Protein AF-A0AAW2VUW4-F1 (afdb_monomer_lite)

Radius of gyration: 33.28 Å; chains: 1; bounding box: 61×101×73 Å

pLDDT: mean 72.56, std 23.75, range [31.27, 98.75]

Organism: NCBI:txid2727402

Foldseek 3Di:
DDDDDDDDDDDDDDDDDDDDDDDDDDDDDDPPPPPPDDDPDPPDPDDDDDDDDDDDDDDDDDPPPDPPDDDPCPCVPDDDDPDDDDPDPVVVVVVVVVVVPDDDPDDPVVVVVVVVVVVCVVVVNDPDDDDDDPDDDPDDPPD

Secondary structure (DSSP, 8-state):
-----------------------------------------------------------S-----PPPPP-GGGGGGS--SS----S-HHHHHHHHHHHHTSPPSS-HHHHHHHHHHHHHHHTTSS-------SS--S-----

Sequence (143 aa):
MALAPHSSLLPTSSSPFPQTQSALYVSPSSLAVKSAIKPISAVHSADSSTSQTTTIPAASVGTKVAPKKWALDSWKSKKALQLPEYPNQEDLESVLRTLDAFPPIVFAGEARSLEERLGEAAMGNAFLLQGGDCAELQGVQCQ

InterPro domains:
  IPR002480 DAHP synthetase, class II [PF01474] (70-137)
  IPR002480 DAHP synthetase, class II [PTHR21337] (33-137)
  IPR013785 Aldolase-type TIM barrel [G3DSA:3.20.20.70] (103-142)

Structure (mmCIF, N/CA/C/O backbone):
data_AF-A0AAW2VUW4-F1
#
_entry.id   AF-A0AAW2VUW4-F1
#
loop_
_atom_site.group_PDB
_atom_site.id
_atom_site.type_symbol
_atom_site.label_atom_id
_atom_site.label_alt_id
_atom_site.label_comp_id
_atom_site.label_asym_id
_atom_site.label_entity_id
_atom_site.label_seq_id
_atom_site.pdbx_PDB_ins_code
_atom_site.Cartn_x
_atom_site.Cartn_y
_atom_site.Cartn_z
_atom_site.occupancy
_atom_site.B_iso_or_equiv
_atom_site.auth_seq_id
_atom_site.auth_comp_id
_atom_site.auth_asym_id
_atom_site.auth_atom_id
_atom_site.pdbx_PDB_model_num
ATOM 1 N N . MET A 1 1 ? 27.847 -67.343 21.284 1.00 42.56 1 MET A N 1
ATOM 2 C CA . MET A 1 1 ? 28.915 -66.849 22.181 1.00 42.56 1 MET A CA 1
ATOM 3 C C . MET A 1 1 ? 29.145 -65.392 21.786 1.00 42.56 1 MET A C 1
ATOM 5 O O . MET A 1 1 ? 29.561 -65.178 20.663 1.00 42.56 1 MET A O 1
ATOM 9 N N . ALA A 1 2 ? 28.447 -64.448 22.437 1.00 40.78 2 ALA A N 1
ATOM 10 C CA . ALA A 1 2 ? 28.989 -63.540 23.475 1.00 40.78 2 ALA A CA 1
ATOM 11 C C . ALA A 1 2 ? 29.909 -62.457 22.849 1.00 40.78 2 ALA A C 1
ATOM 13 O O . ALA A 1 2 ? 30.830 -62.836 22.149 1.00 40.78 2 ALA A O 1
ATOM 14 N N . LEU A 1 3 ? 29.773 -61.131 22.994 1.00 43.72 3 LEU A N 1
ATOM 15 C CA . LEU A 1 3 ? 28.973 -60.218 23.825 1.00 43.72 3 LEU A CA 1
ATOM 16 C C . LEU A 1 3 ? 28.894 -58.828 23.128 1.00 43.72 3 LEU A C 1
ATOM 18 O O . LEU A 1 3 ? 29.868 -58.403 22.523 1.00 43.72 3 LEU A O 1
ATOM 22 N N . ALA A 1 4 ? 27.730 -58.178 23.271 1.00 53.16 4 ALA A N 1
ATOM 23 C CA . ALA A 1 4 ? 27.384 -56.751 23.465 1.00 53.16 4 ALA A CA 1
ATOM 24 C C . ALA A 1 4 ? 28.083 -55.549 22.738 1.00 53.16 4 ALA A C 1
ATOM 26 O O . ALA A 1 4 ? 29.297 -55.534 22.559 1.00 53.16 4 ALA A O 1
ATOM 27 N N . PRO A 1 5 ? 27.313 -54.471 22.431 1.00 56.47 5 PRO A N 1
ATOM 28 C CA . PRO A 1 5 ? 27.780 -53.190 21.878 1.00 56.47 5 PRO A CA 1
ATOM 29 C C . PRO A 1 5 ? 28.093 -52.126 22.956 1.00 56.47 5 PRO A C 1
ATOM 31 O O . PRO A 1 5 ? 27.478 -52.108 24.021 1.00 56.47 5 PRO A O 1
ATOM 34 N N . HIS A 1 6 ? 29.001 -51.187 22.657 1.00 51.81 6 HIS A N 1
ATOM 35 C CA . HIS A 1 6 ? 29.239 -50.002 23.493 1.00 51.81 6 HIS A CA 1
ATOM 36 C C . HIS A 1 6 ? 28.215 -48.895 23.202 1.00 51.81 6 HIS A C 1
ATOM 38 O O . HIS A 1 6 ? 28.243 -48.256 22.152 1.00 51.81 6 HIS A O 1
ATOM 44 N N . SER A 1 7 ? 27.341 -48.661 24.178 1.00 46.22 7 SER A N 1
ATOM 45 C CA . SER A 1 7 ? 26.505 -47.470 24.314 1.00 46.22 7 SER A CA 1
ATOM 46 C C . SER A 1 7 ? 27.324 -46.318 24.907 1.00 46.22 7 SER A C 1
ATOM 48 O O . SER A 1 7 ? 27.912 -46.478 25.976 1.00 46.22 7 SER A O 1
ATOM 50 N N . SER A 1 8 ? 27.310 -45.142 24.276 1.00 48.94 8 SER A N 1
ATOM 51 C CA . SER A 1 8 ? 27.730 -43.888 24.914 1.00 48.94 8 SER A CA 1
ATOM 52 C C . SER A 1 8 ? 26.526 -42.972 25.093 1.00 48.94 8 SER A C 1
ATOM 54 O O . SER A 1 8 ? 25.732 -42.747 24.183 1.00 48.94 8 SER A O 1
ATOM 56 N N . LEU A 1 9 ? 26.391 -42.538 26.338 1.00 51.97 9 LEU A N 1
ATOM 57 C CA . LEU A 1 9 ? 25.228 -41.945 26.972 1.00 51.97 9 LEU A CA 1
ATOM 58 C C . LEU A 1 9 ? 25.114 -40.447 26.658 1.00 51.97 9 LEU A C 1
ATOM 60 O O . LEU A 1 9 ? 26.083 -39.701 26.781 1.00 51.97 9 LEU A O 1
ATOM 64 N N . LEU A 1 10 ? 23.898 -40.014 26.326 1.00 49.34 10 LEU A N 1
ATOM 65 C CA . LEU A 1 10 ? 23.445 -38.629 26.450 1.00 49.34 10 LEU A CA 1
ATOM 66 C C . LEU A 1 10 ? 2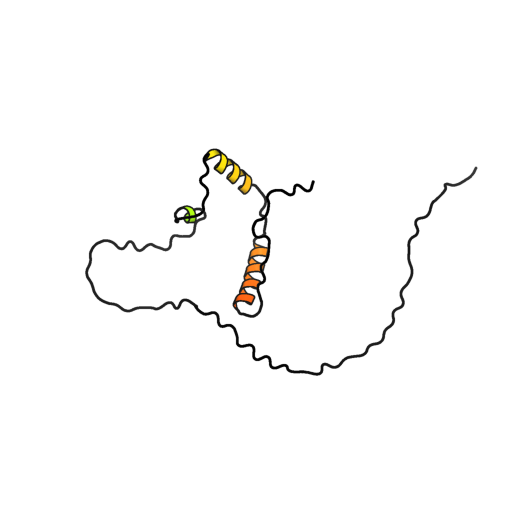3.295 -38.282 27.942 1.00 49.34 10 LEU A C 1
ATOM 68 O O . LEU A 1 10 ? 22.712 -39.086 28.673 1.00 49.34 10 LEU A O 1
ATOM 72 N N . PRO A 1 11 ? 23.698 -37.091 28.411 1.00 52.09 11 PRO A N 1
ATOM 73 C CA . PRO A 1 11 ? 23.201 -36.577 29.675 1.00 52.09 11 PRO A CA 1
ATOM 74 C C . PRO A 1 11 ? 21.874 -35.844 29.440 1.00 52.09 11 PRO A C 1
ATOM 76 O O . PRO A 1 11 ? 21.829 -34.690 29.016 1.00 52.09 11 PRO A O 1
ATOM 79 N N . THR A 1 12 ? 20.771 -36.526 29.741 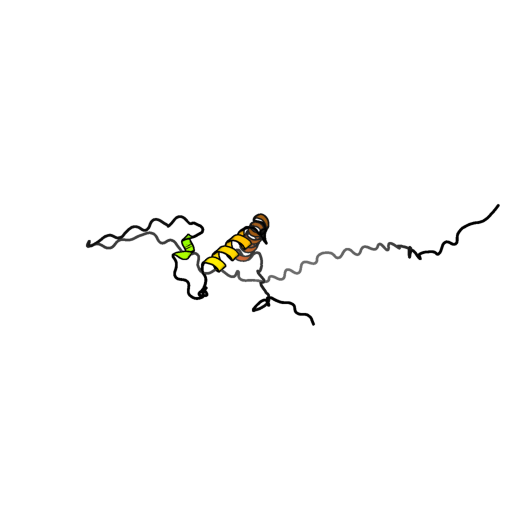1.00 47.22 12 THR A N 1
ATOM 80 C CA . THR A 1 12 ? 19.483 -35.898 30.048 1.00 47.22 12 THR A CA 1
ATOM 81 C C . THR A 1 12 ? 19.597 -35.205 31.404 1.00 47.22 12 THR A C 1
ATOM 83 O O . THR A 1 12 ? 19.687 -35.871 32.435 1.00 47.22 12 THR A O 1
ATOM 86 N N . SER A 1 13 ? 19.597 -33.873 31.419 1.00 45.03 13 SER A N 1
ATOM 87 C CA . SER A 1 13 ? 19.439 -33.111 32.660 1.00 45.03 13 SER A CA 1
ATOM 88 C C . SER A 1 13 ? 17.955 -33.052 33.014 1.00 45.03 13 SER A C 1
ATOM 90 O O . SER A 1 13 ? 17.192 -32.255 32.474 1.00 45.03 13 SER A O 1
ATOM 92 N N . SER A 1 14 ? 17.545 -33.960 33.891 1.00 51.97 14 SER A N 1
ATOM 93 C CA . SER A 1 14 ? 16.251 -33.967 34.561 1.00 51.97 14 SER A CA 1
ATOM 94 C C . SER A 1 14 ? 16.492 -33.890 36.060 1.00 51.97 14 SER A C 1
ATOM 96 O O . SER A 1 14 ? 17.174 -34.775 36.580 1.00 51.97 14 SER A O 1
ATOM 98 N N . SER A 1 15 ? 15.925 -32.884 36.733 1.00 54.12 15 SER A N 1
ATOM 99 C CA . SER A 1 15 ? 15.411 -32.901 38.124 1.00 54.12 15 SER A CA 1
ATOM 100 C C . SER A 1 15 ? 15.292 -31.461 38.668 1.00 54.12 15 SER A C 1
ATOM 102 O O . SER A 1 15 ? 15.884 -30.547 38.102 1.00 54.12 15 SER A O 1
ATOM 104 N N . PRO A 1 16 ? 14.609 -31.227 39.799 1.00 50.19 16 PRO A N 1
ATOM 105 C CA . PRO A 1 16 ? 13.176 -31.402 40.003 1.00 50.19 16 PRO A CA 1
ATOM 106 C C . PRO A 1 16 ? 12.553 -30.113 40.596 1.00 50.19 16 PRO A C 1
ATOM 108 O O . PRO A 1 16 ? 13.241 -29.215 41.075 1.00 50.19 16 PRO A O 1
ATOM 111 N N . PHE A 1 17 ? 11.225 -30.027 40.585 1.00 42.66 17 PHE A N 1
ATOM 112 C CA . PHE A 1 17 ? 10.461 -29.015 41.326 1.00 42.66 17 PHE A CA 1
ATOM 113 C C . PHE A 1 17 ? 10.852 -28.964 42.819 1.00 42.66 17 PHE A C 1
ATOM 115 O O . PHE A 1 17 ? 11.103 -30.007 43.427 1.00 42.66 17 PHE A O 1
ATOM 122 N N . PRO A 1 18 ? 10.729 -27.786 43.451 1.00 44.22 18 PRO A N 1
ATOM 123 C CA . PRO A 1 18 ? 9.748 -27.712 44.528 1.00 44.22 18 PRO A CA 1
ATOM 124 C C . PRO A 1 18 ? 8.768 -26.552 44.336 1.00 44.22 18 PRO A C 1
ATOM 126 O O . PRO A 1 18 ? 9.133 -25.413 44.050 1.00 44.22 18 PRO A O 1
ATOM 129 N N . GLN A 1 19 ? 7.489 -26.877 44.509 1.00 49.94 19 GLN A N 1
ATOM 130 C CA . GLN A 1 19 ? 6.420 -25.908 44.688 1.00 49.94 19 GLN A CA 1
ATOM 131 C C . GLN A 1 19 ? 6.572 -25.274 46.072 1.00 49.94 19 GLN A C 1
ATOM 133 O O . GLN A 1 19 ? 6.473 -25.978 47.075 1.00 49.94 19 GLN A O 1
ATOM 138 N N . THR A 1 20 ? 6.730 -23.953 46.133 1.00 47.19 20 THR A N 1
ATOM 139 C CA . THR A 1 20 ? 6.507 -23.200 47.371 1.00 47.19 20 THR A CA 1
ATOM 140 C C . THR A 1 20 ? 5.311 -22.288 47.157 1.00 47.19 20 THR A C 1
ATOM 142 O O . THR A 1 20 ? 5.395 -21.251 46.504 1.00 47.19 20 THR A O 1
ATOM 145 N N . GLN A 1 21 ? 4.173 -22.722 47.693 1.00 57.81 21 GLN A N 1
ATOM 146 C CA . GLN A 1 21 ? 3.003 -21.883 47.900 1.00 57.81 21 GLN A CA 1
ATOM 147 C C . GLN A 1 21 ? 3.283 -20.928 49.062 1.00 57.81 21 GLN A C 1
ATOM 149 O O . GLN A 1 21 ? 3.729 -21.369 50.120 1.00 57.81 21 GLN A O 1
ATOM 154 N N . SER A 1 22 ? 2.957 -19.648 48.897 1.00 53.94 22 SER A N 1
ATOM 155 C CA . SER A 1 22 ? 2.383 -18.813 49.958 1.00 53.94 22 SER A CA 1
ATOM 156 C C . SER A 1 22 ? 1.777 -17.564 49.335 1.00 53.94 22 SER A C 1
ATOM 158 O O . SER A 1 22 ? 2.466 -16.711 48.781 1.00 53.94 22 SER A O 1
ATOM 160 N N . ALA A 1 23 ? 0.452 -17.510 49.407 1.00 52.75 23 ALA A N 1
ATOM 161 C CA . ALA A 1 23 ? -0.356 -16.362 49.066 1.00 52.75 23 ALA A CA 1
ATOM 162 C C . ALA A 1 23 ? -0.122 -15.238 50.083 1.00 52.75 23 ALA A C 1
ATOM 164 O O . ALA A 1 23 ? -0.294 -15.446 51.281 1.00 52.75 23 ALA A O 1
ATOM 165 N N . LEU A 1 24 ? 0.173 -14.034 49.596 1.00 49.22 24 LEU A N 1
ATOM 166 C CA . LEU A 1 24 ? -0.207 -12.805 50.282 1.00 49.22 24 LEU A CA 1
ATOM 167 C C . LEU A 1 24 ? -1.043 -11.977 49.314 1.00 49.22 24 LEU A C 1
ATOM 169 O O . LEU A 1 24 ? -0.563 -11.370 48.361 1.00 49.22 24 LEU A O 1
ATOM 173 N N . TYR A 1 25 ? -2.340 -12.053 49.570 1.00 49.00 25 TYR A N 1
ATOM 174 C CA . TYR A 1 25 ? -3.402 -11.269 48.978 1.00 49.00 25 TYR A CA 1
ATOM 175 C C . TYR A 1 25 ? -3.149 -9.782 49.272 1.00 49.00 25 TYR A C 1
ATOM 177 O O . TYR A 1 25 ? -3.311 -9.337 50.409 1.00 49.00 25 TYR A O 1
ATOM 185 N N . VAL A 1 26 ? -2.728 -9.011 48.267 1.00 45.84 26 VAL A N 1
ATOM 186 C CA . VAL A 1 26 ? -2.683 -7.547 48.363 1.00 45.84 26 VAL A CA 1
ATOM 187 C C . VAL A 1 26 ? -4.049 -7.016 47.943 1.00 45.84 26 VAL A C 1
ATOM 189 O O . VAL A 1 26 ? -4.453 -7.113 46.787 1.00 45.84 26 VAL A O 1
ATOM 192 N N . SER A 1 27 ? -4.771 -6.495 48.931 1.00 50.88 27 SER A N 1
ATOM 193 C CA . SER A 1 27 ? -6.049 -5.802 48.775 1.00 50.88 27 SER A CA 1
ATOM 194 C C . SER A 1 27 ? -5.912 -4.575 47.854 1.00 50.88 27 SER A C 1
ATOM 196 O O . SER A 1 27 ? -4.906 -3.864 47.948 1.00 50.88 27 SER A O 1
ATOM 198 N N . PRO A 1 28 ? -6.900 -4.276 46.987 1.00 51.31 28 PRO A N 1
ATOM 199 C CA . PRO A 1 28 ? -6.844 -3.139 46.081 1.00 51.31 28 PRO A CA 1
ATOM 200 C C . PRO A 1 28 ? -7.184 -1.855 46.843 1.00 51.31 28 PRO A C 1
ATOM 202 O O . PRO A 1 28 ? -8.344 -1.459 46.961 1.00 51.31 28 PRO A O 1
ATOM 205 N N . SER A 1 29 ? -6.168 -1.169 47.360 1.00 47.78 29 SER A N 1
ATOM 206 C CA . SER A 1 29 ? -6.335 0.213 47.807 1.00 47.78 29 SER A CA 1
ATOM 207 C C . SER A 1 29 ? -6.437 1.122 46.587 1.00 47.78 29 SER A C 1
ATOM 209 O O . SER A 1 29 ? -5.448 1.481 45.954 1.00 47.78 29 SER A O 1
ATOM 211 N N . SER A 1 30 ? -7.684 1.463 46.271 1.00 54.19 30 SER A N 1
ATOM 212 C CA . SER A 1 30 ? -8.103 2.542 45.385 1.00 54.19 30 SER A CA 1
ATOM 213 C C . SER A 1 30 ? -7.345 3.837 45.695 1.00 54.19 30 SER A C 1
ATOM 215 O O . SER A 1 30 ? -7.629 4.523 46.676 1.00 54.19 30 SER A O 1
ATOM 217 N N . LEU A 1 31 ? -6.393 4.193 44.834 1.00 44.09 31 LEU A N 1
ATOM 218 C CA . LEU A 1 31 ? -5.983 5.577 44.641 1.00 44.09 31 LEU A CA 1
ATOM 219 C C . LEU A 1 31 ? -6.576 6.031 43.314 1.00 44.09 31 LEU A C 1
ATOM 221 O O . LEU A 1 31 ? -6.012 5.825 42.241 1.00 44.09 31 LEU A O 1
ATOM 225 N N . ALA A 1 32 ? -7.758 6.634 43.405 1.00 55.31 32 ALA A N 1
ATOM 226 C CA . ALA A 1 32 ? -8.370 7.373 42.319 1.00 55.31 32 ALA A CA 1
ATOM 227 C C . ALA A 1 32 ? -7.492 8.587 41.975 1.00 55.31 32 ALA A C 1
ATOM 229 O O . ALA A 1 32 ? -7.705 9.693 42.473 1.00 55.31 32 ALA A O 1
ATOM 230 N N . VAL A 1 33 ? -6.502 8.393 41.104 1.00 46.16 33 VAL A N 1
ATOM 231 C CA . VAL A 1 33 ? -5.883 9.502 40.380 1.00 46.16 33 VAL A CA 1
ATOM 232 C C . VAL A 1 33 ? -6.931 9.982 39.383 1.00 46.16 33 VAL A C 1
ATOM 234 O O . VAL A 1 33 ? -7.112 9.410 38.311 1.00 46.16 33 VAL A O 1
ATOM 237 N N . LYS A 1 34 ? -7.667 11.031 39.761 1.00 53.97 34 LYS A N 1
ATOM 238 C CA . LYS A 1 34 ? -8.516 11.791 38.840 1.00 53.97 34 LYS A CA 1
ATOM 239 C C . LYS A 1 34 ? -7.608 12.528 37.859 1.00 53.97 34 LYS A C 1
ATOM 241 O O . LYS A 1 34 ? -7.330 13.712 38.026 1.00 53.97 34 LYS A O 1
ATOM 246 N N . SER A 1 35 ? -7.114 11.816 36.854 1.00 53.66 35 SER A N 1
ATOM 247 C CA . SER A 1 35 ? -6.485 12.448 35.705 1.00 53.66 35 SER A CA 1
ATOM 248 C C . SER A 1 35 ? -7.602 13.042 34.856 1.00 53.66 35 SER A C 1
ATOM 250 O O . SER A 1 35 ? -8.332 12.329 34.171 1.00 53.66 35 SER A O 1
ATOM 252 N N . ALA A 1 36 ? -7.790 14.355 34.966 1.00 67.44 36 ALA A N 1
ATOM 253 C CA . ALA A 1 36 ? -8.658 15.118 34.082 1.00 67.44 36 ALA A CA 1
ATOM 254 C C . ALA A 1 36 ? -7.977 15.237 32.710 1.00 67.44 36 ALA A C 1
ATOM 256 O O . ALA A 1 36 ? -7.461 16.292 32.338 1.00 67.44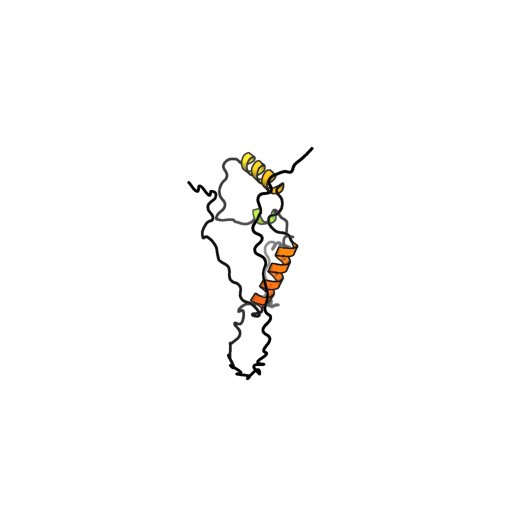 36 ALA A O 1
ATOM 257 N N . ILE A 1 37 ? -7.932 14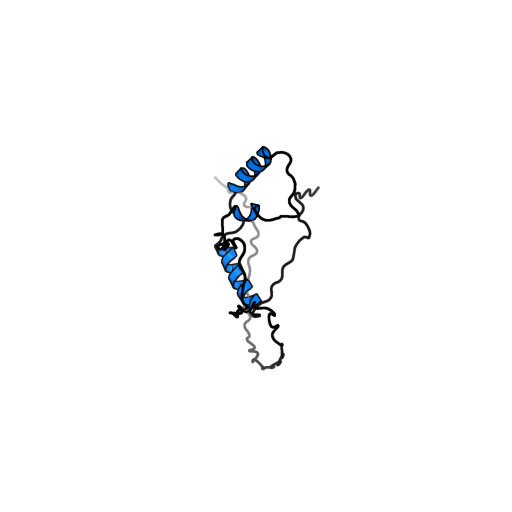.128 31.973 1.00 61.31 37 ILE A N 1
ATOM 258 C CA . ILE A 1 37 ? -7.520 14.122 30.574 1.00 61.31 37 ILE A CA 1
ATOM 259 C C . ILE A 1 37 ? -8.671 14.757 29.799 1.00 61.31 37 ILE A C 1
ATOM 261 O O . ILE A 1 37 ? -9.762 14.197 29.704 1.00 61.31 37 ILE A O 1
ATOM 265 N N . LYS A 1 38 ? -8.449 15.973 29.297 1.00 66.62 38 LYS A N 1
ATOM 266 C CA . LYS A 1 38 ? -9.377 16.609 28.360 1.00 66.62 38 LYS A CA 1
ATOM 267 C C . LYS A 1 38 ? -9.369 15.771 27.074 1.00 66.62 38 LYS A C 1
ATOM 269 O O . LYS A 1 38 ? -8.277 15.548 26.548 1.00 66.62 38 LYS A O 1
ATOM 274 N N . PRO A 1 39 ? -10.521 15.305 26.566 1.00 66.88 39 PRO A N 1
ATOM 275 C CA . PRO A 1 39 ? -10.550 14.567 25.311 1.00 66.88 39 PRO A CA 1
ATOM 276 C C . PRO A 1 39 ? -10.037 15.467 24.183 1.00 66.88 39 PRO A C 1
ATOM 278 O O . PRO A 1 39 ? -10.483 16.609 24.033 1.00 66.88 39 PRO A O 1
ATOM 281 N N . ILE A 1 40 ? -9.084 14.955 23.401 1.00 66.56 40 ILE A N 1
ATOM 282 C CA . ILE A 1 40 ? -8.661 15.577 22.146 1.00 66.56 40 ILE A CA 1
ATOM 283 C C . ILE A 1 40 ? -9.880 15.512 21.226 1.00 66.56 40 ILE A C 1
ATOM 285 O O . ILE A 1 40 ? -10.243 14.450 20.734 1.00 66.56 40 ILE A O 1
ATOM 289 N N . SER A 1 41 ? -10.569 16.638 21.062 1.00 62.44 41 SER A N 1
ATOM 290 C CA . SER A 1 41 ? -11.689 16.725 20.130 1.00 62.44 41 SER A CA 1
ATOM 291 C C . SER A 1 41 ? -11.121 16.760 18.716 1.00 62.44 41 SER A C 1
ATOM 293 O O . SER A 1 41 ? -10.353 17.664 18.386 1.00 62.44 41 SER A O 1
ATOM 295 N N . ALA A 1 42 ? -11.486 15.778 17.894 1.00 56.84 42 ALA A N 1
ATOM 296 C CA . ALA A 1 42 ? -11.220 15.806 16.464 1.00 56.84 42 ALA A CA 1
ATOM 297 C C . ALA A 1 42 ? -11.914 17.039 15.865 1.00 56.84 42 ALA A C 1
ATOM 299 O O . ALA A 1 42 ? -13.140 17.097 15.760 1.00 56.84 42 ALA A O 1
ATOM 300 N N . VAL A 1 43 ? -11.134 18.065 15.527 1.00 58.25 43 VAL A N 1
ATOM 301 C CA . VAL A 1 43 ? -11.643 19.219 14.789 1.00 58.25 43 VAL A CA 1
ATOM 302 C C . VAL A 1 43 ? -11.851 18.797 13.335 1.00 58.25 43 VAL A C 1
ATOM 304 O O . VAL A 1 43 ? -10.953 18.229 12.721 1.00 58.25 43 VAL A O 1
ATOM 307 N N . HIS A 1 44 ? -13.035 19.115 12.808 1.00 41.75 44 HIS A N 1
ATOM 308 C CA . HIS A 1 44 ? -13.509 18.900 11.433 1.00 41.75 44 HIS A CA 1
ATOM 309 C C . HIS A 1 44 ? -14.156 17.535 11.132 1.00 41.75 44 HIS A C 1
ATOM 311 O O . HIS A 1 44 ? -13.634 16.722 10.377 1.00 41.75 44 HIS A O 1
ATOM 317 N N . SER A 1 45 ? -15.398 17.360 11.594 1.00 38.16 45 SER A N 1
ATOM 318 C CA . SER A 1 45 ? -16.413 16.780 10.703 1.00 38.16 45 SER A CA 1
ATOM 319 C C . SER A 1 45 ? -16.829 17.871 9.714 1.00 38.16 45 SER A C 1
ATOM 321 O O . SER A 1 45 ? -17.179 18.975 10.128 1.00 38.16 45 SER A O 1
ATOM 323 N N . ALA A 1 46 ? -16.726 17.608 8.412 1.00 42.91 46 ALA A N 1
ATOM 324 C CA . ALA A 1 46 ? -17.248 18.513 7.396 1.00 42.91 46 ALA A CA 1
ATOM 325 C C . ALA A 1 46 ? -18.781 18.525 7.490 1.00 42.91 46 ALA A C 1
ATOM 327 O O . ALA A 1 46 ? -19.440 17.564 7.094 1.00 42.91 46 ALA A O 1
ATOM 328 N N . ASP A 1 47 ? -19.338 19.601 8.042 1.00 43.47 47 ASP A N 1
ATOM 329 C CA . ASP A 1 47 ? -20.778 19.832 8.077 1.00 43.47 47 ASP A CA 1
ATOM 330 C C . ASP A 1 47 ? -21.314 19.999 6.648 1.00 43.47 47 ASP A C 1
ATOM 332 O O . ASP A 1 47 ? -20.873 20.859 5.879 1.00 43.47 47 ASP A O 1
ATOM 336 N N . SER A 1 48 ? -22.283 19.160 6.288 1.00 45.16 48 SER A N 1
ATOM 337 C CA . SER A 1 48 ? -23.057 19.306 5.057 1.00 45.16 48 SER A CA 1
ATOM 338 C C . SER A 1 48 ? -24.057 20.444 5.239 1.00 45.16 48 SER A C 1
ATOM 340 O O . SER A 1 48 ? -25.150 20.247 5.765 1.00 45.16 48 SER A O 1
ATOM 342 N N . SER A 1 49 ? -23.699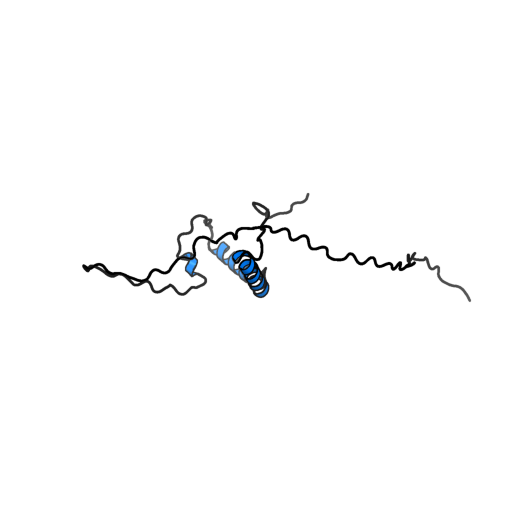 21.648 4.798 1.00 42.56 4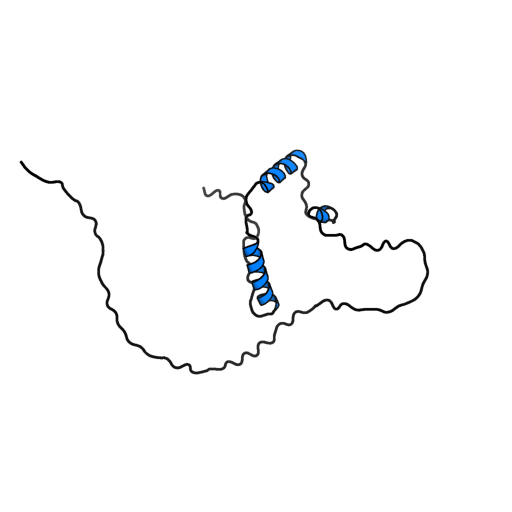9 SER A N 1
ATOM 343 C CA . SER A 1 49 ? -24.635 22.774 4.780 1.00 42.56 49 SER A CA 1
ATOM 344 C C . SER A 1 49 ? -25.576 22.690 3.571 1.00 42.56 49 SER A C 1
ATOM 346 O O . SER A 1 49 ? -25.163 22.665 2.412 1.00 42.56 49 SER A O 1
ATOM 348 N N . THR A 1 50 ? -26.876 22.636 3.865 1.00 33.69 50 THR A N 1
ATOM 349 C CA . THR A 1 50 ? -27.976 22.730 2.900 1.00 33.69 50 THR A CA 1
ATOM 350 C C . THR A 1 50 ? -28.462 24.184 2.789 1.00 33.69 50 THR A C 1
ATOM 352 O O . THR A 1 50 ? -28.944 24.741 3.766 1.00 33.69 50 THR A O 1
ATOM 355 N N . SER A 1 51 ? -28.390 24.715 1.558 1.00 37.78 51 SER A N 1
ATOM 356 C CA . SER A 1 51 ? -29.222 25.740 0.877 1.00 37.78 51 SER A CA 1
ATOM 357 C C . SER A 1 51 ? -29.354 27.190 1.380 1.00 37.78 51 SER A C 1
ATOM 359 O O . SER A 1 51 ? -29.873 27.436 2.463 1.00 37.78 51 SER A O 1
ATOM 361 N N . GLN A 1 52 ? -29.084 28.140 0.462 1.00 42.88 52 GLN A N 1
ATOM 362 C CA . GLN A 1 52 ? -30.007 29.176 -0.085 1.00 42.88 52 GLN A CA 1
ATOM 363 C C . GLN A 1 52 ? -29.259 30.014 -1.159 1.00 42.88 52 GLN A C 1
ATOM 365 O O . GLN A 1 52 ? -28.188 30.543 -0.893 1.00 42.88 52 GLN A O 1
ATOM 370 N N . THR A 1 53 ? -29.596 29.900 -2.450 1.00 32.53 53 THR A N 1
ATOM 371 C CA . THR A 1 53 ? -30.538 30.731 -3.246 1.00 32.53 53 THR A CA 1
ATOM 372 C C . THR A 1 53 ? -30.146 32.210 -3.403 1.00 32.53 53 THR A C 1
ATOM 374 O O . THR A 1 53 ? -30.573 33.030 -2.602 1.00 32.53 53 THR A O 1
ATOM 377 N N . THR A 1 54 ? -29.480 32.544 -4.524 1.00 34.06 54 THR A N 1
ATOM 378 C CA . THR A 1 54 ? -29.562 33.868 -5.187 1.00 34.06 54 THR A CA 1
ATOM 379 C C . THR A 1 54 ? -29.454 33.726 -6.724 1.00 34.06 54 THR A C 1
ATOM 381 O O . THR A 1 54 ? -28.422 33.358 -7.270 1.00 34.06 54 THR A O 1
ATOM 384 N N . THR A 1 55 ? -30.591 33.950 -7.382 1.00 31.27 55 THR A N 1
ATOM 385 C CA . THR A 1 55 ? -30.925 34.515 -8.714 1.00 31.27 55 THR A CA 1
ATOM 386 C C . THR A 1 55 ? -29.841 34.806 -9.809 1.00 31.27 55 THR A C 1
ATOM 388 O O . THR A 1 55 ? -29.109 35.776 -9.678 1.00 31.27 55 THR A O 1
ATOM 391 N N . ILE A 1 56 ? -29.853 34.008 -10.915 1.00 48.81 56 ILE A N 1
ATOM 392 C CA . ILE A 1 56 ? -29.893 34.268 -12.415 1.00 48.81 56 ILE A CA 1
ATOM 393 C C . ILE A 1 56 ? -28.917 35.313 -13.075 1.00 48.81 56 ILE A C 1
ATOM 395 O O . ILE A 1 56 ? -28.786 36.386 -12.498 1.00 48.81 56 ILE A O 1
ATOM 399 N N . PRO A 1 57 ? -28.309 35.129 -14.304 1.00 52.09 57 PRO A N 1
ATOM 400 C CA . PRO A 1 57 ? -28.823 34.436 -15.510 1.00 52.09 57 PRO A CA 1
ATOM 401 C C . PRO A 1 57 ? -27.929 33.416 -16.248 1.00 52.09 57 PRO A C 1
ATOM 403 O O . PRO A 1 57 ? -26.735 33.260 -16.023 1.00 52.09 57 PRO A O 1
ATOM 406 N N . ALA A 1 58 ? -28.604 32.722 -17.170 1.00 46.88 58 ALA A N 1
ATOM 407 C CA . ALA A 1 58 ? -28.157 31.611 -17.993 1.00 46.88 58 ALA A CA 1
ATOM 408 C C . ALA A 1 58 ? -27.161 31.988 -19.106 1.00 46.88 58 ALA A C 1
ATOM 410 O O . ALA A 1 58 ? -27.477 32.794 -19.978 1.00 46.88 58 ALA A O 1
ATOM 411 N N . ALA A 1 59 ? -26.033 31.272 -19.147 1.00 43.62 59 ALA A N 1
ATOM 412 C CA . ALA A 1 59 ? -25.365 30.846 -20.374 1.00 43.62 59 ALA A CA 1
ATOM 413 C C . ALA A 1 59 ? -24.490 29.604 -20.100 1.00 43.62 59 ALA A C 1
ATOM 415 O O . ALA A 1 59 ? -23.670 29.587 -19.188 1.00 43.62 59 ALA A O 1
ATOM 416 N N . SER A 1 60 ? -24.709 28.574 -20.923 1.00 46.06 60 SER A N 1
ATOM 417 C CA . SER A 1 60 ? -23.883 27.382 -21.187 1.00 46.06 60 SER A CA 1
ATOM 418 C C . SER A 1 60 ? -23.540 26.404 -20.045 1.00 46.06 60 SER A C 1
ATOM 420 O O . SER A 1 60 ? -22.507 26.495 -19.395 1.00 46.06 60 SER A O 1
ATOM 422 N N . VAL A 1 61 ? -24.387 25.370 -19.948 1.00 44.62 61 VAL A N 1
ATOM 423 C CA . VAL A 1 61 ? -24.050 23.950 -19.705 1.00 44.62 61 VAL A CA 1
ATOM 424 C C . VAL A 1 61 ? -23.084 23.672 -18.547 1.00 44.62 61 VAL A C 1
ATOM 426 O O . VAL A 1 61 ? -21.935 23.277 -18.723 1.00 44.62 61 VAL A O 1
ATOM 429 N N . GLY A 1 62 ? -23.612 23.751 -17.327 1.00 52.47 62 GLY A N 1
ATOM 430 C CA . GLY A 1 62 ? -23.065 22.979 -16.220 1.00 52.47 62 GLY A CA 1
ATOM 431 C C . GLY A 1 62 ? -23.385 21.501 -16.434 1.00 52.47 62 GLY A C 1
ATOM 432 O O . GLY A 1 62 ? -24.470 21.043 -16.076 1.00 52.47 62 GLY A O 1
ATOM 433 N N . THR A 1 63 ? -22.459 20.739 -17.018 1.00 41.91 63 THR A N 1
ATOM 434 C CA . THR A 1 63 ? -22.516 19.276 -16.944 1.00 41.91 63 THR A CA 1
ATOM 435 C C . THR A 1 63 ? -22.437 18.899 -15.472 1.00 41.91 63 THR A C 1
ATOM 437 O O . THR A 1 63 ? -21.375 18.962 -14.856 1.00 41.91 63 THR A O 1
ATOM 440 N N . LYS A 1 64 ? -23.581 18.523 -14.897 1.00 48.38 64 LYS A N 1
ATOM 441 C CA . LYS A 1 64 ? -23.682 17.847 -13.606 1.00 48.38 64 LYS A CA 1
ATOM 442 C C . LYS A 1 64 ? -22.806 16.595 -13.682 1.00 48.38 64 LYS A C 1
ATOM 444 O O . LYS A 1 64 ? -23.225 15.581 -14.236 1.00 48.38 64 LYS A O 1
ATOM 449 N N . VAL A 1 65 ? -21.573 16.680 -13.186 1.00 59.38 65 VAL A N 1
ATOM 450 C CA . VAL A 1 65 ? -20.668 15.532 -13.108 1.00 59.38 65 VAL A CA 1
ATOM 451 C C . VAL A 1 65 ? -21.274 14.591 -12.075 1.00 59.38 65 VAL A C 1
ATOM 453 O O . VAL A 1 65 ? -21.135 14.796 -10.872 1.00 59.38 65 VAL A O 1
ATOM 456 N N . ALA A 1 66 ? -22.020 13.590 -12.547 1.00 64.50 66 ALA A N 1
ATOM 457 C CA . ALA A 1 66 ? -22.399 12.456 -11.719 1.00 64.50 66 ALA A CA 1
ATOM 458 C C . ALA A 1 66 ? -21.123 11.912 -11.054 1.00 64.50 66 ALA A C 1
ATOM 460 O O . ALA A 1 66 ? -20.075 11.900 -11.714 1.00 64.50 66 ALA A O 1
ATOM 461 N N . PRO A 1 67 ? -21.166 11.501 -9.773 1.00 61.97 67 PRO A N 1
ATOM 462 C CA . PRO A 1 67 ? -19.984 10.972 -9.113 1.00 61.97 67 PRO A CA 1
ATOM 463 C C . PRO A 1 67 ? -19.448 9.836 -9.980 1.00 61.97 67 PRO A C 1
ATOM 465 O O . PRO A 1 67 ? -20.158 8.863 -10.246 1.00 61.97 67 PRO A O 1
ATOM 468 N N . LYS A 1 68 ? -18.229 10.003 -10.512 1.00 70.12 68 LYS A N 1
ATOM 469 C CA . LYS A 1 68 ? -17.594 8.955 -11.310 1.00 70.12 68 LYS A CA 1
ATOM 470 C C . LYS A 1 68 ? -17.557 7.711 -10.430 1.00 70.12 68 LYS A C 1
ATOM 472 O O . LYS A 1 68 ? -16.928 7.732 -9.374 1.00 70.12 68 LYS A O 1
ATOM 477 N N . LYS A 1 69 ? -18.263 6.660 -10.853 1.00 85.19 69 LYS A N 1
ATOM 478 C CA . LYS A 1 69 ? -18.223 5.358 -10.191 1.00 85.19 69 LYS A CA 1
ATOM 479 C C . LYS A 1 69 ? -16.760 4.933 -10.118 1.00 85.19 69 LYS A C 1
ATOM 481 O O . LYS A 1 69 ? -16.059 4.981 -11.128 1.00 85.19 69 LYS A O 1
ATOM 486 N N . TRP A 1 70 ? -16.301 4.603 -8.915 1.00 91.00 70 TRP A N 1
ATOM 487 C CA . TRP A 1 70 ? -14.925 4.180 -8.712 1.00 91.00 70 TRP A CA 1
ATOM 488 C C . TRP A 1 70 ? -14.636 2.944 -9.574 1.00 91.00 70 TRP A C 1
ATOM 490 O O . TRP A 1 70 ? -15.450 2.022 -9.651 1.00 91.00 70 TRP A O 1
ATOM 500 N N . ALA A 1 71 ? -13.490 2.969 -10.244 1.00 92.69 71 ALA A N 1
ATOM 501 C CA . ALA A 1 71 ? -12.941 1.872 -11.030 1.00 92.69 71 ALA A CA 1
ATOM 502 C C . ALA A 1 71 ? -11.420 1.859 -10.842 1.00 92.69 71 ALA A C 1
ATOM 504 O O . ALA A 1 71 ? -10.832 2.920 -10.603 1.00 92.69 71 ALA A O 1
ATOM 505 N N . LEU A 1 72 ? -10.791 0.690 -10.986 1.00 90.56 72 LEU A N 1
ATOM 506 C CA . LEU A 1 72 ? -9.361 0.494 -10.716 1.00 90.56 72 LEU A CA 1
ATOM 507 C C . LEU A 1 72 ? -8.467 1.490 -11.465 1.00 90.56 72 LEU A C 1
ATOM 509 O O . LEU A 1 72 ? -7.588 2.088 -10.861 1.00 90.56 72 LEU A O 1
ATOM 513 N N . ASP A 1 73 ? -8.745 1.764 -12.739 1.00 92.62 73 ASP A N 1
ATOM 514 C CA . ASP A 1 73 ? -7.935 2.685 -13.549 1.00 92.62 73 ASP A CA 1
ATOM 515 C C . ASP A 1 73 ? -8.331 4.162 -13.422 1.00 92.62 73 ASP A C 1
ATOM 517 O O . ASP A 1 73 ? -7.706 5.036 -14.025 1.00 92.62 73 ASP A O 1
ATOM 521 N N . SER A 1 74 ? -9.367 4.485 -12.643 1.00 92.62 74 SER A N 1
ATOM 522 C CA . SER A 1 74 ? -9.902 5.853 -12.591 1.00 92.62 74 SER A CA 1
ATOM 523 C C . SER A 1 74 ? -8.891 6.883 -12.066 1.00 92.62 74 SER A C 1
ATOM 525 O O . SER A 1 74 ? -8.974 8.060 -12.441 1.00 92.62 74 SER A O 1
ATOM 527 N N . TRP A 1 75 ? -7.902 6.455 -11.271 1.00 92.88 75 TRP A N 1
ATOM 528 C CA . TRP A 1 75 ? -6.835 7.317 -10.752 1.00 92.88 75 TRP A CA 1
ATOM 529 C C . TRP A 1 75 ? -5.898 7.837 -11.849 1.00 92.88 75 TRP A C 1
ATOM 531 O O . TRP A 1 75 ? -5.440 8.971 -11.744 1.00 92.88 75 TRP A O 1
ATOM 541 N N . LYS A 1 76 ? -5.686 7.083 -12.940 1.00 92.44 76 LYS A N 1
ATOM 542 C CA . LYS A 1 76 ? -4.808 7.477 -14.061 1.00 92.44 76 LYS A CA 1
ATOM 543 C C . LYS A 1 76 ? -5.280 8.753 -14.765 1.00 92.44 76 LYS A C 1
ATOM 545 O O . LYS A 1 76 ? -4.502 9.439 -15.411 1.00 92.44 76 LYS A O 1
ATOM 550 N N . SER A 1 77 ? -6.563 9.100 -14.619 1.00 92.25 77 SER A N 1
ATOM 551 C CA . SER A 1 77 ? -7.140 10.342 -15.153 1.00 92.25 77 SER A CA 1
ATOM 552 C C . SER A 1 77 ? -6.872 11.587 -14.294 1.00 92.25 77 SER A C 1
ATOM 554 O O . SER A 1 77 ? -7.309 12.686 -14.644 1.00 92.25 77 SER A O 1
ATOM 556 N N . LYS A 1 78 ? -6.218 11.434 -13.137 1.00 92.44 78 LYS A N 1
ATOM 557 C CA . LYS A 1 78 ? -5.892 12.522 -12.208 1.00 92.44 78 LYS A CA 1
ATOM 558 C C . LYS A 1 78 ? -4.455 12.997 -12.428 1.00 92.44 78 LYS A C 1
ATOM 560 O O . LYS A 1 78 ? -3.592 12.232 -12.840 1.00 92.44 78 LYS A O 1
ATOM 565 N N . LYS A 1 79 ? -4.191 14.272 -12.121 1.00 95.19 79 LYS A N 1
ATOM 566 C CA . LYS A 1 79 ? -2.836 14.837 -12.169 1.00 95.19 79 LYS A CA 1
ATOM 567 C C . LYS A 1 79 ? -1.972 14.189 -11.082 1.00 95.19 79 LYS A C 1
ATOM 569 O O . LYS A 1 79 ? -2.306 14.308 -9.906 1.00 95.19 79 LYS A O 1
ATOM 574 N N . ALA A 1 80 ? -0.860 13.575 -11.473 1.00 94.12 80 ALA A N 1
ATOM 575 C CA . ALA A 1 80 ? 0.108 12.970 -10.566 1.00 94.12 80 ALA A CA 1
ATOM 576 C C . ALA A 1 80 ? 1.488 13.632 -10.754 1.00 94.12 80 ALA A C 1
ATOM 578 O O . ALA A 1 80 ? 1.902 13.866 -11.885 1.00 94.12 80 ALA A O 1
ATOM 579 N N . LEU A 1 81 ? 2.151 14.021 -9.656 1.00 95.38 81 LEU A N 1
ATOM 580 C CA . LEU A 1 81 ? 3.327 14.913 -9.691 1.00 95.38 81 LEU A CA 1
ATOM 581 C C . LEU A 1 81 ? 4.681 14.196 -9.613 1.00 95.38 81 LEU A C 1
ATOM 583 O O . LEU A 1 81 ? 5.676 14.753 -10.056 1.00 95.38 81 LEU A O 1
ATOM 587 N N . GLN A 1 82 ? 4.725 13.005 -9.016 1.00 95.75 82 GLN A N 1
ATOM 588 C CA . GLN A 1 82 ? 5.968 12.301 -8.672 1.00 95.75 82 GLN A CA 1
ATOM 589 C C . GLN A 1 82 ? 6.088 10.940 -9.375 1.00 95.75 82 GLN A C 1
ATOM 591 O O . GLN A 1 82 ? 6.763 10.046 -8.875 1.00 95.75 82 GLN A O 1
ATOM 596 N N . LEU A 1 83 ? 5.404 10.753 -10.511 1.00 94.38 83 LEU A N 1
ATOM 597 C CA . LEU A 1 83 ? 5.548 9.519 -11.282 1.00 94.38 83 LEU A CA 1
ATOM 598 C C . LEU A 1 83 ? 6.857 9.550 -12.077 1.00 94.38 83 LEU A C 1
ATOM 600 O O . LEU A 1 83 ? 7.142 10.566 -12.714 1.00 94.38 83 LEU A O 1
ATOM 604 N N . PRO A 1 84 ? 7.623 8.450 -12.082 1.00 94.00 84 PRO A N 1
ATOM 605 C CA . PRO A 1 84 ? 8.748 8.304 -12.989 1.00 94.00 84 PRO A CA 1
ATOM 606 C C . PRO A 1 84 ? 8.262 8.153 -14.437 1.00 94.00 84 PRO A C 1
ATOM 608 O O . PRO A 1 84 ? 7.196 7.591 -14.700 1.00 94.00 84 PRO A O 1
ATOM 611 N N . GLU A 1 85 ? 9.071 8.634 -15.378 1.00 94.25 85 GLU A N 1
ATOM 612 C CA . GLU A 1 85 ? 8.888 8.372 -16.804 1.00 94.25 85 GLU A CA 1
ATOM 613 C C . GLU A 1 85 ? 9.643 7.090 -17.169 1.00 94.25 85 GLU A C 1
ATOM 615 O O . GLU A 1 85 ? 10.870 7.025 -17.065 1.00 94.25 85 GLU A O 1
ATOM 620 N N . TYR A 1 86 ? 8.904 6.048 -17.553 1.00 95.81 86 TYR A N 1
ATOM 621 C CA . TYR A 1 86 ? 9.490 4.793 -18.012 1.00 95.81 86 TYR A CA 1
ATOM 622 C C . TYR A 1 86 ? 9.736 4.873 -19.526 1.00 95.81 86 TYR A C 1
ATOM 624 O O . TYR A 1 86 ? 8.782 5.082 -20.274 1.00 95.81 86 TYR A O 1
ATOM 632 N N . PRO A 1 87 ? 10.980 4.695 -20.005 1.00 96.00 87 PRO A N 1
ATOM 633 C CA . PRO A 1 87 ? 11.306 4.863 -21.422 1.00 96.00 87 PRO A CA 1
ATOM 634 C C . PRO A 1 87 ? 10.764 3.735 -22.310 1.00 96.00 87 PRO A C 1
ATOM 636 O O . PRO A 1 87 ? 10.533 3.958 -23.496 1.00 96.00 87 PRO A O 1
ATOM 639 N N . ASN A 1 88 ? 10.569 2.531 -21.756 1.00 97.50 88 ASN A N 1
ATOM 640 C CA . ASN A 1 88 ? 10.014 1.387 -22.472 1.00 97.50 88 ASN A CA 1
ATOM 641 C C . ASN A 1 88 ? 8.684 0.950 -21.846 1.00 97.50 88 ASN A C 1
ATOM 643 O O . ASN A 1 88 ? 8.633 0.465 -20.714 1.00 97.50 88 ASN A O 1
ATOM 647 N N . GLN A 1 89 ? 7.613 1.110 -22.616 1.00 96.56 89 GLN A N 1
ATOM 648 C CA . GLN A 1 89 ? 6.263 0.755 -22.201 1.00 96.56 89 GLN A CA 1
ATOM 649 C C . GLN A 1 89 ? 6.035 -0.767 -22.183 1.00 96.56 89 GLN A C 1
ATOM 651 O O . GLN A 1 89 ? 5.301 -1.265 -21.331 1.00 96.56 89 GLN A O 1
ATOM 656 N N . GLU A 1 90 ? 6.692 -1.518 -23.069 1.00 97.75 90 GLU A N 1
ATOM 657 C CA . GLU A 1 90 ? 6.564 -2.980 -23.147 1.00 97.75 90 GLU A CA 1
ATOM 658 C C . GLU A 1 90 ? 7.181 -3.653 -21.912 1.00 97.75 90 GLU A C 1
ATOM 660 O O . GLU A 1 90 ? 6.584 -4.561 -21.326 1.00 97.75 90 GLU A O 1
ATOM 665 N N . ASP A 1 91 ? 8.336 -3.153 -21.460 1.00 97.88 91 ASP A N 1
ATOM 666 C CA . ASP A 1 91 ? 8.998 -3.631 -20.241 1.00 97.88 91 ASP A CA 1
ATOM 667 C C . ASP A 1 91 ? 8.139 -3.353 -19.000 1.00 97.88 91 ASP A C 1
ATOM 669 O O . ASP A 1 91 ? 7.974 -4.230 -18.148 1.00 97.88 91 ASP A O 1
ATOM 673 N N . LEU A 1 92 ? 7.534 -2.160 -18.916 1.00 97.19 92 LEU A N 1
ATOM 674 C CA . LEU A 1 92 ? 6.618 -1.800 -17.832 1.00 97.19 92 LEU A CA 1
ATOM 675 C C . LEU A 1 92 ? 5.430 -2.769 -17.763 1.00 97.19 92 LEU A C 1
ATOM 677 O O . LEU A 1 92 ? 5.111 -3.287 -16.694 1.00 97.19 92 LEU A O 1
ATOM 681 N N . GLU A 1 93 ? 4.787 -3.051 -18.895 1.00 97.25 93 GLU A N 1
ATOM 682 C CA . GLU A 1 93 ? 3.651 -3.977 -18.959 1.00 97.25 93 GLU A CA 1
ATOM 683 C C . GLU A 1 93 ? 4.042 -5.417 -18.613 1.00 97.25 93 GLU A C 1
ATOM 685 O O . GLU A 1 93 ? 3.284 -6.121 -17.939 1.00 97.25 93 GLU A O 1
ATOM 690 N N . SER A 1 94 ? 5.232 -5.851 -19.029 1.00 98.31 94 SER A N 1
ATOM 691 C CA . SER A 1 94 ? 5.786 -7.163 -18.685 1.00 98.31 94 SER A CA 1
ATOM 692 C C . SER A 1 94 ? 5.986 -7.320 -17.173 1.00 98.31 94 SER A C 1
ATOM 694 O O . SER A 1 94 ? 5.549 -8.312 -16.574 1.00 98.31 94 SER A O 1
ATOM 696 N N . VAL A 1 95 ? 6.574 -6.310 -16.524 1.00 97.94 95 VAL A N 1
ATOM 697 C CA . VAL A 1 95 ? 6.772 -6.296 -15.068 1.00 97.94 95 VAL A CA 1
ATOM 698 C C . VAL A 1 95 ? 5.432 -6.254 -14.334 1.00 97.94 95 VAL A C 1
ATOM 700 O O . VAL A 1 95 ? 5.229 -7.043 -13.412 1.00 97.94 95 VAL A O 1
ATOM 703 N N . LEU A 1 96 ? 4.487 -5.411 -14.762 1.00 97.06 96 LEU A N 1
ATOM 704 C CA . LEU A 1 96 ? 3.153 -5.337 -14.153 1.00 97.06 96 LEU A CA 1
ATOM 705 C C . LEU A 1 96 ? 2.415 -6.681 -14.215 1.00 97.06 96 LEU A C 1
ATOM 707 O O . LEU A 1 96 ? 1.835 -7.099 -13.216 1.00 97.06 96 LEU A O 1
ATOM 711 N N . ARG A 1 97 ? 2.488 -7.393 -15.346 1.00 97.88 97 ARG A N 1
ATOM 712 C CA . ARG A 1 97 ? 1.901 -8.736 -15.485 1.00 97.88 97 ARG A CA 1
ATOM 713 C C . ARG A 1 97 ? 2.546 -9.750 -14.540 1.00 97.88 97 ARG A C 1
ATOM 715 O O . ARG A 1 97 ? 1.867 -10.635 -14.034 1.00 97.88 97 ARG A O 1
ATOM 722 N N . THR A 1 98 ? 3.850 -9.625 -14.312 1.00 98.19 98 THR A N 1
ATOM 723 C CA . THR A 1 98 ? 4.577 -10.499 -13.385 1.00 98.19 98 THR A CA 1
ATOM 724 C C . THR A 1 98 ? 4.146 -10.243 -11.940 1.00 98.19 98 THR A C 1
ATOM 726 O O . THR A 1 98 ? 3.870 -11.194 -11.214 1.00 98.19 98 THR A O 1
ATOM 729 N N . LEU A 1 99 ? 4.032 -8.973 -11.534 1.00 97.75 99 LEU A N 1
ATOM 730 C CA . LEU A 1 99 ? 3.595 -8.594 -10.186 1.00 97.75 99 LEU A CA 1
ATOM 731 C C . LEU A 1 99 ? 2.151 -9.025 -9.892 1.00 97.75 99 LEU A C 1
ATOM 733 O O . LEU A 1 99 ? 1.878 -9.472 -8.783 1.00 97.75 99 LEU A O 1
ATOM 737 N N . ASP A 1 100 ? 1.254 -8.943 -10.878 1.00 96.56 100 ASP A N 1
ATOM 738 C CA . ASP A 1 100 ? -0.150 -9.372 -10.747 1.00 96.56 100 ASP A CA 1
ATOM 739 C C . ASP A 1 100 ? -0.294 -10.885 -10.486 1.00 96.56 100 ASP A C 1
ATOM 741 O O . ASP A 1 100 ? -1.258 -11.333 -9.870 1.00 96.56 100 ASP A O 1
ATOM 745 N N . ALA A 1 101 ? 0.688 -11.685 -10.913 1.00 97.44 101 ALA A N 1
ATOM 746 C CA . ALA A 1 101 ? 0.695 -13.131 -10.706 1.00 97.44 101 ALA A CA 1
ATOM 747 C C . ALA A 1 101 ? 1.225 -13.561 -9.324 1.00 97.44 101 ALA A C 1
ATOM 749 O O . ALA A 1 101 ? 1.096 -14.734 -8.958 1.00 97.44 101 ALA A O 1
ATOM 750 N N . PHE A 1 102 ? 1.850 -12.659 -8.561 1.00 97.88 102 PHE A N 1
ATOM 751 C CA . PHE A 1 102 ? 2.376 -12.981 -7.236 1.00 97.88 102 PHE A CA 1
ATOM 752 C C . PHE A 1 102 ? 1.277 -13.010 -6.167 1.00 97.88 102 PHE A C 1
ATOM 754 O O . PHE A 1 102 ? 0.274 -12.302 -6.271 1.00 97.88 102 PHE A O 1
ATOM 761 N N . PRO A 1 103 ? 1.441 -13.837 -5.116 1.00 97.44 103 PRO A N 1
ATOM 762 C CA . PRO A 1 103 ? 0.481 -13.869 -4.025 1.00 97.44 103 PRO A CA 1
ATOM 763 C C . PRO A 1 103 ? 0.408 -12.504 -3.318 1.00 97.44 103 PRO A C 1
ATOM 765 O O . PRO A 1 103 ? 1.415 -11.796 -3.229 1.00 97.44 103 PRO A O 1
ATOM 768 N N . PRO A 1 104 ? -0.763 -12.135 -2.774 1.00 96.50 104 PRO A N 1
ATOM 769 C CA . PRO A 1 104 ? -0.912 -10.891 -2.032 1.00 96.50 104 PRO A CA 1
ATOM 770 C C . PRO A 1 104 ? -0.056 -10.905 -0.759 1.00 96.50 104 PRO A C 1
ATOM 772 O O . PRO A 1 104 ? 0.038 -11.923 -0.076 1.00 96.50 104 PRO A O 1
ATOM 775 N N . ILE A 1 105 ? 0.526 -9.752 -0.416 1.00 97.19 105 ILE A N 1
ATOM 776 C CA . ILE A 1 105 ? 1.370 -9.595 0.784 1.00 97.19 105 ILE A CA 1
ATOM 777 C C . ILE A 1 105 ? 0.538 -9.563 2.074 1.00 97.19 105 ILE A C 1
ATOM 779 O O . ILE A 1 105 ? 1.023 -9.940 3.135 1.00 97.19 105 ILE A O 1
ATOM 783 N N . VAL A 1 106 ? -0.719 -9.124 1.982 1.00 97.06 106 VAL A N 1
ATOM 784 C CA . VAL A 1 106 ? -1.646 -9.010 3.113 1.00 97.06 106 VAL A CA 1
ATOM 785 C C . VAL A 1 106 ? -3.012 -9.569 2.739 1.00 97.06 106 VAL A C 1
ATOM 787 O O . VAL A 1 106 ? -3.469 -9.421 1.600 1.00 97.06 106 VAL A O 1
ATOM 790 N N . PHE A 1 107 ? -3.701 -10.184 3.695 1.00 96.12 107 PHE A N 1
ATOM 791 C CA . PHE A 1 107 ? -5.059 -10.675 3.495 1.00 96.12 107 PHE A CA 1
ATOM 792 C C . PHE A 1 107 ? -6.105 -9.591 3.782 1.00 96.12 107 PHE A C 1
ATOM 794 O O . PHE A 1 107 ? -5.953 -8.745 4.662 1.00 96.12 107 PHE A O 1
ATOM 801 N N . ALA A 1 108 ? -7.252 -9.665 3.098 1.00 96.06 108 ALA A N 1
ATOM 802 C CA . ALA A 1 108 ? -8.347 -8.710 3.296 1.00 96.06 108 ALA A CA 1
ATOM 803 C C . ALA A 1 108 ? -8.899 -8.699 4.737 1.00 96.06 108 ALA A C 1
ATOM 805 O O . ALA A 1 108 ? -9.401 -7.676 5.198 1.00 96.06 108 ALA A O 1
ATOM 806 N N . GLY A 1 109 ? -8.819 -9.829 5.451 1.00 97.75 109 GLY A N 1
ATOM 807 C CA . GLY A 1 109 ? -9.211 -9.912 6.860 1.00 97.75 109 GLY A CA 1
ATOM 808 C C . GLY A 1 109 ? -8.297 -9.094 7.772 1.00 97.75 109 GLY A C 1
ATOM 809 O O . GLY A 1 109 ? -8.791 -8.378 8.636 1.00 97.75 109 GLY A O 1
ATOM 810 N N . GLU A 1 110 ? -6.986 -9.127 7.527 1.00 98.06 110 GLU A N 1
ATOM 811 C CA . GLU A 1 110 ? -5.999 -8.372 8.307 1.00 98.06 110 GLU A CA 1
ATOM 812 C C . GLU A 1 110 ? -6.192 -6.863 8.131 1.00 98.06 110 GLU A C 1
ATOM 814 O O . GLU A 1 110 ? -6.177 -6.123 9.113 1.00 98.06 110 GLU A O 1
ATOM 819 N N . ALA A 1 111 ? -6.471 -6.414 6.901 1.00 97.81 111 ALA A N 1
ATOM 820 C CA . ALA A 1 111 ? -6.783 -5.013 6.618 1.00 97.81 111 ALA A CA 1
ATOM 821 C C . ALA A 1 111 ? -8.043 -4.533 7.364 1.00 97.81 111 ALA A C 1
ATOM 823 O O . ALA A 1 111 ? -8.027 -3.457 7.957 1.00 97.81 111 ALA A O 1
ATOM 824 N N . ARG A 1 112 ? -9.110 -5.346 7.401 1.00 98.31 112 ARG A N 1
ATOM 825 C CA . ARG A 1 112 ? -10.344 -5.023 8.146 1.00 98.31 112 ARG A CA 1
ATOM 826 C C . ARG A 1 112 ? -10.116 -4.982 9.655 1.00 98.31 112 ARG A C 1
ATOM 828 O O . ARG A 1 112 ? -10.631 -4.099 10.329 1.00 98.31 112 ARG A O 1
ATOM 835 N N . SER A 1 113 ? -9.323 -5.909 10.191 1.00 98.31 113 SER A N 1
ATOM 836 C CA . SER A 1 113 ? -8.954 -5.886 11.610 1.00 98.31 113 SER A CA 1
ATOM 837 C C . SER A 1 113 ? -8.095 -4.670 11.969 1.00 98.31 113 SER A C 1
ATOM 839 O O . SER A 1 113 ? -8.230 -4.132 13.066 1.00 98.31 113 SER A O 1
ATOM 841 N N . LEU A 1 114 ? -7.218 -4.217 11.067 1.00 98.00 114 LEU A N 1
ATOM 842 C CA . LEU A 1 114 ? -6.478 -2.969 11.249 1.00 98.00 114 LEU A CA 1
ATOM 843 C C . LEU A 1 114 ? -7.415 -1.752 11.210 1.00 98.00 114 LEU A C 1
ATOM 845 O O . LEU A 1 114 ? -7.283 -0.870 12.054 1.00 98.00 114 LEU A O 1
ATOM 849 N N . GLU A 1 115 ? -8.372 -1.719 10.282 1.00 98.38 115 GLU A N 1
ATOM 850 C CA . GLU A 1 115 ? -9.376 -0.653 10.168 1.00 98.38 115 GLU A CA 1
ATOM 851 C C . GLU A 1 115 ? -10.199 -0.494 11.454 1.00 98.38 115 GLU A C 1
ATOM 853 O O . GLU A 1 115 ? -10.330 0.620 11.955 1.00 98.38 115 GLU A O 1
ATOM 858 N N . GLU A 1 116 ? -10.676 -1.594 12.045 1.00 98.50 116 GLU A N 1
ATOM 859 C CA . GLU A 1 116 ? -11.401 -1.575 13.324 1.00 98.50 116 GLU A CA 1
ATOM 860 C C . GLU A 1 116 ? -10.561 -0.938 14.446 1.00 98.50 116 GLU A C 1
ATOM 862 O O . GLU A 1 116 ? -11.023 -0.045 15.156 1.00 98.50 116 GLU A O 1
ATOM 867 N N . ARG A 1 117 ? -9.281 -1.319 14.557 1.00 98.50 117 ARG A N 1
ATOM 868 C CA . ARG A 1 117 ? -8.357 -0.760 15.563 1.00 98.50 117 ARG A CA 1
ATOM 869 C C . ARG A 1 117 ? -8.030 0.712 15.315 1.00 98.50 117 ARG A C 1
ATOM 871 O O . ARG A 1 117 ? -7.876 1.472 16.271 1.00 98.50 117 ARG A O 1
ATOM 878 N N . LEU A 1 118 ? -7.918 1.124 14.053 1.00 98.62 118 LEU A N 1
ATOM 879 C CA . LEU A 1 118 ? -7.773 2.534 13.687 1.00 98.62 118 LEU A CA 1
ATOM 880 C C . LEU A 1 118 ? -9.039 3.330 14.032 1.00 98.62 118 LEU A C 1
ATOM 882 O O . LEU A 1 118 ? -8.924 4.481 14.449 1.00 98.62 118 LEU A O 1
ATOM 886 N N . GLY A 1 119 ? -10.221 2.715 13.930 1.00 98.62 119 GLY A N 1
ATOM 887 C CA . GLY A 1 119 ? -11.487 3.277 14.400 1.00 98.62 119 GLY A CA 1
ATOM 888 C C . GLY A 1 119 ? -11.463 3.595 15.895 1.00 98.62 119 GLY A C 1
ATOM 889 O O . GLY A 1 119 ? -11.756 4.724 16.287 1.00 98.62 119 GLY A O 1
ATOM 890 N N . GLU A 1 120 ? -11.011 2.654 16.726 1.00 98.75 120 GLU A N 1
ATOM 891 C CA . GLU A 1 120 ? -10.839 2.880 18.170 1.00 98.75 120 GLU A CA 1
ATOM 892 C C . GLU A 1 120 ? -9.858 4.023 18.470 1.00 98.75 120 GLU A C 1
ATOM 894 O O . GLU A 1 120 ? -10.110 4.856 19.344 1.00 98.75 120 GLU A O 1
ATOM 899 N N . ALA A 1 121 ? -8.757 4.117 17.717 1.00 98.44 121 ALA A N 1
ATOM 900 C CA . ALA A 1 121 ? -7.813 5.225 17.857 1.00 98.44 121 ALA A CA 1
ATOM 901 C C . ALA A 1 121 ? -8.435 6.573 17.453 1.00 98.44 121 ALA A C 1
ATOM 903 O O . ALA A 1 121 ? -8.252 7.569 18.152 1.00 98.44 121 ALA A O 1
ATOM 904 N N . ALA A 1 122 ? -9.222 6.610 16.374 1.00 98.25 122 ALA A N 1
ATOM 905 C CA . ALA A 1 122 ? -9.933 7.810 15.930 1.00 98.25 122 ALA A CA 1
ATOM 906 C C . ALA A 1 122 ? -10.995 8.278 16.942 1.00 98.25 122 ALA A C 1
ATOM 908 O O . ALA A 1 122 ? -11.232 9.479 17.073 1.00 98.25 122 ALA A O 1
ATOM 909 N N . MET A 1 123 ? -11.597 7.347 17.687 1.00 98.44 123 MET A N 1
ATOM 910 C CA . MET A 1 123 ? -12.527 7.641 18.783 1.00 98.44 123 MET A CA 1
ATOM 911 C C . MET A 1 123 ? -11.829 8.035 20.096 1.00 98.44 123 MET A C 1
ATOM 913 O O . MET A 1 123 ? -12.504 8.414 21.052 1.00 98.44 123 MET A O 1
ATOM 917 N N . GLY A 1 124 ? -10.494 7.984 20.155 1.00 98.19 124 GLY A N 1
ATOM 918 C CA . GLY A 1 124 ? -9.709 8.307 21.350 1.00 98.19 124 GLY A CA 1
ATOM 919 C C . GLY A 1 124 ? -9.607 7.169 22.370 1.00 98.19 124 GLY A C 1
ATOM 920 O O . GLY A 1 124 ? -9.150 7.398 23.490 1.00 98.19 124 GLY A O 1
ATOM 921 N N . ASN A 1 125 ? -10.002 5.950 21.995 1.00 98.38 125 ASN A N 1
ATOM 922 C CA . ASN A 1 125 ? -9.945 4.758 22.847 1.00 98.38 125 ASN A CA 1
ATOM 923 C C . ASN A 1 125 ? -8.594 4.023 22.745 1.00 98.38 125 ASN A C 1
ATOM 925 O O . ASN A 1 125 ? -8.293 3.159 23.568 1.00 98.38 125 ASN A O 1
ATOM 929 N N . ALA A 1 126 ? -7.772 4.362 21.748 1.00 98.38 126 ALA A N 1
ATOM 930 C CA . ALA A 1 126 ? -6.443 3.800 21.516 1.00 98.38 126 ALA A CA 1
ATOM 931 C C . ALA A 1 126 ? -5.470 4.857 20.957 1.00 98.38 126 ALA A C 1
ATOM 933 O O . ALA A 1 126 ? -5.873 5.952 20.571 1.00 98.38 126 ALA A O 1
ATOM 934 N N . PHE A 1 127 ? -4.180 4.518 20.887 1.00 98.12 127 PHE A N 1
ATOM 935 C CA . PHE A 1 127 ? -3.145 5.340 20.251 1.00 98.12 127 PHE A CA 1
ATOM 936 C C . PHE A 1 127 ? -2.519 4.588 19.071 1.00 98.12 127 PHE A C 1
ATOM 938 O O . PHE A 1 127 ? -2.249 3.391 19.177 1.00 98.12 127 PHE A O 1
ATOM 945 N N . LEU A 1 128 ? -2.254 5.293 17.965 1.00 98.19 128 LEU A N 1
ATOM 946 C CA . LEU A 1 128 ? -1.502 4.769 16.821 1.00 98.19 128 LEU A CA 1
ATOM 947 C C . LEU A 1 128 ? -0.029 5.172 16.938 1.00 98.19 128 LEU A C 1
ATOM 949 O O . LEU A 1 128 ? 0.288 6.357 17.027 1.00 98.19 128 LEU A O 1
ATOM 953 N N . LEU A 1 129 ? 0.864 4.188 16.876 1.00 98.19 129 LEU A N 1
ATOM 954 C CA . LEU A 1 129 ? 2.297 4.398 16.703 1.00 98.19 129 LEU A CA 1
ATOM 955 C C . LEU A 1 129 ? 2.726 3.743 15.390 1.00 98.19 129 LEU A C 1
ATOM 957 O O . LEU A 1 129 ? 2.592 2.532 15.235 1.00 98.19 129 LEU A O 1
ATOM 961 N N . GLN A 1 130 ? 3.257 4.539 14.465 1.00 97.62 130 GLN A N 1
ATOM 962 C CA . GLN A 1 130 ? 3.828 4.065 13.207 1.00 97.62 130 GLN A CA 1
ATOM 963 C C . GLN A 1 130 ? 5.280 4.537 13.121 1.00 97.62 130 GLN A C 1
ATOM 965 O O . GLN A 1 130 ? 5.560 5.721 13.301 1.00 97.62 130 GLN A O 1
ATOM 970 N N . GLY A 1 131 ? 6.200 3.612 12.864 1.00 97.50 131 GLY A N 1
ATOM 971 C CA . GLY A 1 131 ? 7.628 3.883 12.706 1.00 97.50 131 GLY A CA 1
ATOM 972 C C . GLY A 1 131 ? 8.269 2.869 11.761 1.00 97.50 131 GLY A C 1
ATOM 973 O O . GLY A 1 131 ? 7.719 1.786 11.565 1.00 97.50 131 GLY A O 1
ATOM 974 N N . GLY A 1 132 ? 9.404 3.236 11.166 1.00 96.31 132 GLY A N 1
ATOM 975 C CA . GLY A 1 132 ? 10.124 2.428 10.182 1.00 96.31 132 GLY A CA 1
ATOM 976 C C . GLY A 1 132 ? 11.273 3.201 9.534 1.00 96.31 132 GLY A C 1
ATOM 977 O O . GLY A 1 132 ? 11.575 4.325 9.945 1.00 96.31 132 GLY A O 1
ATOM 978 N N . ASP A 1 133 ? 11.901 2.592 8.530 1.00 94.81 133 ASP A N 1
ATOM 979 C CA . ASP A 1 133 ? 12.983 3.206 7.760 1.00 94.81 133 ASP A CA 1
ATOM 980 C C . ASP A 1 133 ? 12.479 4.380 6.905 1.00 94.81 133 ASP A C 1
ATOM 982 O O . ASP A 1 133 ? 11.359 4.368 6.397 1.00 94.81 133 ASP A O 1
ATOM 986 N N . CYS A 1 134 ? 13.323 5.400 6.706 1.00 95.06 134 CYS A N 1
ATOM 987 C CA . CYS A 1 134 ? 13.003 6.515 5.804 1.00 95.06 134 CYS A CA 1
ATOM 988 C C . CYS A 1 134 ? 12.934 6.072 4.335 1.00 95.06 134 CYS A C 1
ATOM 990 O O . CYS A 1 134 ? 12.156 6.616 3.555 1.00 95.06 134 CYS A O 1
ATOM 992 N N . ALA A 1 135 ? 13.796 5.128 3.962 1.00 93.62 135 ALA A N 1
ATOM 993 C CA . ALA A 1 135 ? 13.824 4.479 2.664 1.00 93.62 135 ALA A CA 1
ATOM 994 C C . ALA A 1 135 ? 14.408 3.080 2.858 1.00 93.62 135 ALA A C 1
ATOM 996 O O . ALA A 1 135 ? 15.546 2.932 3.308 1.00 93.62 135 ALA A O 1
ATOM 997 N N . GLU A 1 136 ? 13.623 2.065 2.533 1.00 92.75 136 GLU A N 1
ATOM 998 C CA . GLU A 1 136 ? 14.079 0.682 2.536 1.00 92.75 136 GLU A CA 1
ATOM 999 C C . GLU A 1 136 ? 15.062 0.442 1.380 1.00 92.75 136 GLU A C 1
ATOM 1001 O O . GLU A 1 136 ? 14.844 0.873 0.246 1.00 92.75 136 GLU A O 1
ATOM 1006 N N . LEU A 1 137 ? 16.189 -0.214 1.667 1.00 89.19 137 LEU A N 1
ATOM 1007 C CA . LEU A 1 137 ? 17.191 -0.524 0.649 1.00 89.19 137 LEU A CA 1
ATOM 1008 C C . LEU A 1 137 ? 16.834 -1.830 -0.056 1.00 89.19 137 LEU A C 1
ATOM 1010 O O . LEU A 1 137 ? 16.664 -2.876 0.571 1.00 89.19 137 LEU A O 1
ATOM 1014 N N . GLN A 1 138 ? 16.802 -1.789 -1.384 1.00 75.31 138 GLN A N 1
ATOM 1015 C CA . GLN A 1 138 ? 16.588 -2.961 -2.227 1.00 75.31 138 GLN A CA 1
ATOM 1016 C C . GLN A 1 138 ? 17.907 -3.727 -2.404 1.00 75.31 138 GLN A C 1
ATOM 1018 O O . GLN A 1 138 ? 18.504 -3.766 -3.475 1.00 75.31 138 GLN A O 1
ATOM 1023 N N . GLY A 1 139 ? 18.407 -4.290 -1.306 1.00 68.00 139 GLY A N 1
ATOM 1024 C CA . GLY A 1 139 ? 19.627 -5.086 -1.303 1.00 68.00 139 GLY A CA 1
ATOM 1025 C C . GLY A 1 139 ? 20.272 -5.157 0.071 1.00 68.00 139 GLY A C 1
ATOM 1026 O O . GLY A 1 139 ? 20.816 -4.175 0.566 1.00 68.00 139 GLY A O 1
ATOM 1027 N N . VAL A 1 140 ? 20.271 -6.351 0.659 1.00 55.19 140 VAL A N 1
ATOM 1028 C CA . VAL A 1 140 ? 21.156 -6.683 1.774 1.00 55.19 140 VAL A CA 1
ATOM 1029 C C . VAL A 1 140 ? 22.400 -7.324 1.169 1.00 55.19 140 VAL A C 1
ATOM 1031 O O . VAL A 1 140 ? 22.473 -8.540 1.028 1.00 55.19 140 VAL A O 1
ATOM 1034 N N . GLN A 1 141 ? 23.385 -6.524 0.766 1.00 49.62 141 GLN A N 1
ATOM 1035 C CA . GLN A 1 141 ? 24.742 -7.055 0.653 1.00 49.62 141 GLN A CA 1
ATOM 1036 C C . GLN A 1 141 ? 25.402 -6.915 2.021 1.00 49.62 141 GLN A C 1
ATOM 1038 O O . GLN A 1 141 ? 26.143 -5.974 2.285 1.00 49.62 141 GLN A O 1
ATOM 1043 N N . CYS A 1 142 ? 25.100 -7.867 2.906 1.00 57.53 142 CYS A N 1
ATOM 1044 C CA . CYS A 1 142 ? 26.037 -8.211 3.967 1.00 57.53 142 CYS A CA 1
ATOM 1045 C C . CYS A 1 142 ? 27.236 -8.878 3.282 1.00 57.53 142 CYS A C 1
ATOM 1047 O O . CYS A 1 142 ? 27.142 -10.041 2.886 1.00 57.53 142 CYS A O 1
ATOM 1049 N N . GLN A 1 143 ? 28.311 -8.115 3.064 1.00 46.84 143 GLN A N 1
ATOM 1050 C CA . GLN A 1 143 ? 29.645 -8.706 2.942 1.00 46.84 143 GLN A CA 1
ATOM 1051 C C . GLN A 1 143 ? 30.139 -9.151 4.314 1.00 46.84 143 GLN A C 1
ATOM 1053 O O . GLN A 1 143 ? 29.816 -8.451 5.302 1.00 46.84 143 GLN A O 1
#